Protein AF-A0A6I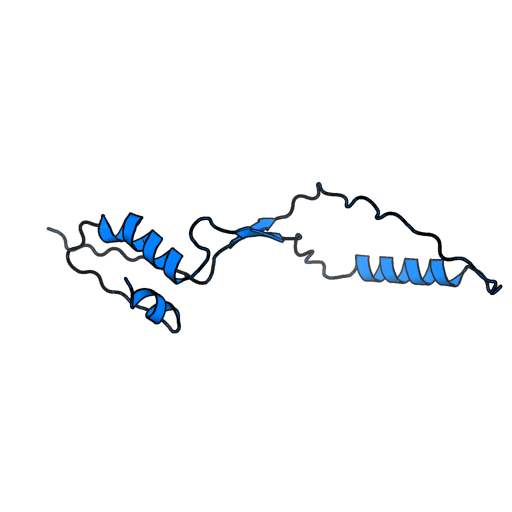9NC12-F1 (afdb_monomer_lite)

pLDDT: mean 72.73, std 18.62, range [33.97, 94.12]

Organism: NCBI:txid8208

Structure (mmCIF, N/CA/C/O backbone):
data_AF-A0A6I9NC12-F1
#
_entry.id   AF-A0A6I9NC12-F1
#
loop_
_atom_site.group_PDB
_atom_site.id
_atom_site.type_symbol
_atom_site.label_atom_id
_atom_site.label_alt_id
_atom_site.label_comp_id
_atom_site.label_asym_id
_atom_site.label_entity_id
_atom_site.label_seq_id
_atom_site.pdbx_PDB_ins_code
_atom_site.Cartn_x
_atom_site.Cartn_y
_atom_site.Cartn_z
_atom_site.occupancy
_atom_site.B_iso_or_equiv
_atom_site.auth_seq_id
_atom_site.auth_comp_id
_atom_site.auth_asym_id
_atom_site.auth_atom_id
_atom_site.pdbx_PDB_model_num
ATOM 1 N N . MET A 1 1 ? -21.800 -11.656 19.755 1.00 57.06 1 MET A N 1
ATOM 2 C CA . MET A 1 1 ? -21.212 -11.629 18.400 1.00 57.06 1 MET A CA 1
ATOM 3 C C . MET A 1 1 ? -19.909 -12.389 18.515 1.00 57.06 1 MET A C 1
ATOM 5 O O . MET A 1 1 ? -19.178 -12.076 19.444 1.00 57.06 1 MET A O 1
ATOM 9 N N . GLU A 1 2 ? -19.661 -13.411 17.697 1.00 62.41 2 GLU A N 1
ATOM 10 C CA . GLU A 1 2 ? -18.325 -14.021 17.652 1.00 62.41 2 GLU A CA 1
ATOM 11 C C . GLU A 1 2 ? -17.335 -12.969 17.152 1.00 62.41 2 GLU A C 1
ATOM 13 O O . GLU A 1 2 ? -17.559 -12.334 16.119 1.00 62.41 2 GLU A O 1
ATOM 18 N N . GLU A 1 3 ? -16.284 -12.730 17.929 1.00 71.50 3 GLU A N 1
ATOM 19 C CA . GLU A 1 3 ? -15.179 -11.877 17.516 1.00 71.50 3 GLU A CA 1
ATOM 20 C C . GLU A 1 3 ? -14.364 -12.633 16.466 1.00 71.50 3 GLU A C 1
ATOM 22 O O . GLU A 1 3 ? -13.615 -13.555 16.775 1.00 71.50 3 GLU A O 1
ATOM 27 N N . GLY A 1 4 ? -14.565 -12.271 15.201 1.00 81.56 4 GLY A N 1
ATOM 28 C CA . GLY A 1 4 ? -13.748 -12.726 14.083 1.00 81.56 4 GLY A CA 1
ATOM 29 C C . GLY A 1 4 ? -12.746 -11.651 13.679 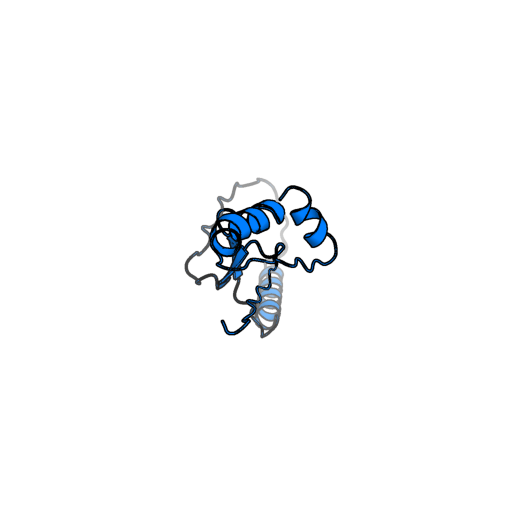1.00 81.56 4 GLY A C 1
ATOM 30 O O . GLY A 1 4 ? -13.038 -10.457 13.766 1.00 81.56 4 GLY A O 1
ATOM 31 N N . TYR A 1 5 ? -11.578 -12.071 13.204 1.00 86.12 5 TYR A N 1
ATOM 32 C CA . TYR A 1 5 ? -10.585 -11.189 12.599 1.00 86.12 5 TYR A CA 1
ATOM 33 C C . TYR A 1 5 ? -10.376 -11.573 11.132 1.00 86.12 5 TYR A C 1
ATOM 35 O O . TYR A 1 5 ? -10.363 -12.751 10.777 1.00 86.12 5 TYR A O 1
ATOM 43 N N . GLY A 1 6 ? -10.237 -10.561 10.278 1.00 88.75 6 GLY A N 1
ATOM 44 C CA . GLY A 1 6 ? -9.778 -10.721 8.903 1.00 88.75 6 GLY A CA 1
ATOM 45 C C . GLY A 1 6 ? -8.293 -10.391 8.826 1.00 88.75 6 GLY A C 1
ATOM 46 O O . GLY A 1 6 ? -7.842 -9.452 9.479 1.00 88.75 6 GLY A O 1
ATOM 47 N N . VAL A 1 7 ? -7.538 -11.155 8.040 1.00 91.38 7 VAL A N 1
ATOM 48 C CA . VAL A 1 7 ? -6.126 -10.874 7.759 1.00 91.38 7 VAL A CA 1
ATOM 49 C C . VAL A 1 7 ? -5.969 -10.682 6.262 1.00 91.38 7 VAL A C 1
ATOM 51 O O . VAL A 1 7 ? -6.444 -11.499 5.477 1.00 91.38 7 VAL A O 1
ATOM 54 N N . MET A 1 8 ? -5.290 -9.606 5.883 1.00 90.62 8 MET A N 1
ATOM 55 C CA . MET A 1 8 ? -4.933 -9.307 4.505 1.00 90.62 8 MET A CA 1
ATOM 56 C C . MET A 1 8 ? -3.428 -9.072 4.440 1.00 90.62 8 MET A C 1
ATOM 58 O O . MET A 1 8 ? -2.876 -8.351 5.269 1.00 90.62 8 MET A O 1
ATOM 62 N N . VAL A 1 9 ? -2.774 -9.706 3.471 1.00 89.06 9 VAL A N 1
ATOM 63 C CA . VAL A 1 9 ? -1.336 -9.575 3.233 1.00 89.06 9 VAL A CA 1
ATOM 64 C C . VAL A 1 9 ? -1.158 -8.856 1.909 1.00 89.06 9 VAL A C 1
ATOM 66 O O . VAL A 1 9 ? -1.711 -9.283 0.898 1.00 89.06 9 VAL A O 1
ATOM 69 N N . LEU A 1 10 ? -0.406 -7.762 1.934 1.00 85.75 10 LEU A N 1
ATOM 70 C CA . LEU A 1 10 ? -0.152 -6.927 0.769 1.00 85.75 10 LEU A CA 1
ATOM 71 C C . LEU A 1 10 ? 1.320 -7.032 0.388 1.00 85.75 10 LEU A C 1
ATOM 73 O O . LEU A 1 10 ? 2.190 -7.023 1.261 1.00 85.75 10 LEU A O 1
ATOM 77 N N . ASN A 1 11 ? 1.588 -7.070 -0.914 1.00 85.75 11 ASN A N 1
ATOM 78 C CA . ASN A 1 11 ? 2.917 -6.837 -1.461 1.00 85.75 11 ASN A CA 1
ATOM 79 C C . ASN A 1 11 ? 2.874 -5.580 -2.344 1.00 85.75 11 ASN A C 1
ATOM 81 O O . ASN A 1 11 ? 2.649 -5.684 -3.549 1.00 85.75 11 ASN A O 1
ATOM 85 N N . PRO A 1 12 ? 3.074 -4.383 -1.762 1.00 75.25 12 PRO A N 1
ATOM 86 C CA . PRO A 1 12 ? 2.981 -3.122 -2.498 1.00 75.25 12 PRO A CA 1
ATOM 87 C C . PRO A 1 12 ? 4.036 -2.961 -3.601 1.00 75.25 12 PRO A C 1
ATOM 89 O O . PRO A 1 12 ? 3.920 -2.062 -4.423 1.00 75.25 12 PRO A O 1
ATOM 92 N N . ASN A 1 13 ? 5.067 -3.814 -3.618 1.00 75.12 13 ASN A N 1
ATOM 93 C CA . ASN A 1 13 ? 6.158 -3.757 -4.590 1.00 75.12 13 ASN A CA 1
ATOM 94 C C . ASN A 1 13 ? 5.896 -4.606 -5.848 1.00 75.12 13 ASN A C 1
ATOM 96 O O . ASN A 1 13 ? 6.638 -4.491 -6.821 1.00 75.12 13 ASN A O 1
ATOM 100 N N . GLU A 1 14 ? 4.877 -5.472 -5.839 1.00 78.62 14 GLU A N 1
ATOM 101 C CA . GLU A 1 14 ? 4.480 -6.269 -7.005 1.00 78.62 14 GLU A CA 1
ATOM 102 C C . GLU A 1 14 ? 3.380 -5.545 -7.789 1.00 78.62 14 GLU A C 1
ATOM 104 O O . GLU A 1 14 ? 2.183 -5.721 -7.562 1.00 78.62 14 GLU A O 1
ATOM 109 N N . ASN A 1 15 ? 3.811 -4.706 -8.731 1.00 80.25 15 ASN A N 1
ATOM 110 C CA . ASN A 1 15 ? 2.945 -3.908 -9.599 1.00 80.25 15 ASN A CA 1
ATOM 111 C C . ASN A 1 15 ? 2.767 -4.480 -11.016 1.00 80.25 15 ASN A C 1
ATOM 113 O O . ASN A 1 15 ? 2.262 -3.796 -11.911 1.00 80.25 15 ASN A O 1
ATOM 117 N N . TYR A 1 16 ? 3.170 -5.728 -11.253 1.00 82.12 16 TYR A N 1
ATOM 118 C CA . TYR A 1 16 ? 3.034 -6.387 -12.549 1.00 82.12 16 TYR A CA 1
ATOM 119 C C . TYR A 1 16 ? 2.627 -7.852 -12.410 1.00 82.12 16 TYR A C 1
ATOM 121 O O . TYR A 1 16 ? 3.004 -8.538 -11.465 1.00 82.12 16 TYR A O 1
ATOM 129 N N . LEU A 1 17 ? 1.877 -8.331 -13.398 1.00 84.25 17 LEU A N 1
ATOM 130 C CA . LEU A 1 17 ? 1.603 -9.742 -13.619 1.00 84.25 17 LEU A CA 1
ATOM 131 C C . LEU A 1 17 ? 2.644 -10.285 -14.592 1.00 84.25 17 LEU A C 1
ATOM 133 O O . LEU A 1 17 ? 2.805 -9.758 -15.694 1.00 84.25 17 LEU A O 1
ATOM 137 N N . GLU A 1 18 ? 3.348 -11.330 -14.182 1.00 84.31 18 GLU A N 1
ATOM 138 C CA . GLU A 1 18 ? 4.267 -12.048 -15.053 1.00 84.31 18 GLU A CA 1
ATOM 139 C C . GLU A 1 18 ?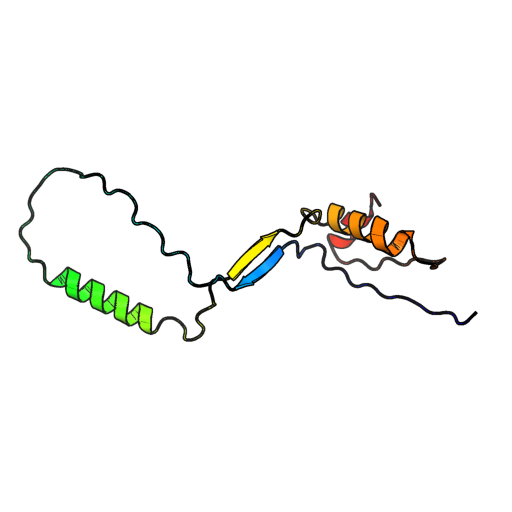 3.487 -13.099 -15.848 1.00 84.31 18 GLU A C 1
ATOM 141 O O . GLU A 1 18 ? 2.855 -13.987 -15.273 1.00 84.31 18 GLU A O 1
ATOM 146 N N . VAL A 1 19 ? 3.486 -12.968 -17.174 1.00 84.88 19 VAL A N 1
ATOM 147 C CA . VAL A 1 19 ? 2.797 -13.889 -18.086 1.00 84.88 19 VAL A CA 1
ATOM 148 C C . VAL A 1 19 ? 3.788 -14.504 -19.061 1.00 84.88 19 VAL A C 1
ATOM 150 O O . VAL A 1 19 ? 4.734 -13.852 -19.493 1.00 84.88 19 VAL A O 1
ATOM 153 N N . GLU A 1 20 ? 3.578 -15.761 -19.441 1.00 82.44 20 GLU A N 1
ATOM 154 C CA . GLU A 1 20 ? 4.401 -16.388 -20.474 1.00 82.44 20 GLU A CA 1
ATOM 155 C C . GLU A 1 20 ? 4.130 -15.736 -21.834 1.00 82.44 20 GLU A C 1
ATOM 157 O O . GLU A 1 20 ? 2.988 -15.660 -22.299 1.00 82.44 20 GLU A O 1
ATOM 162 N N . LYS A 1 21 ? 5.189 -15.288 -22.504 1.00 74.38 21 LYS A N 1
ATOM 163 C CA . LYS A 1 21 ? 5.112 -14.761 -23.859 1.00 74.38 21 LYS A CA 1
ATOM 164 C C . LYS A 1 21 ? 4.769 -15.896 -24.807 1.00 74.38 21 LYS A C 1
ATOM 166 O O . LYS A 1 21 ? 5.547 -16.831 -25.012 1.00 74.38 21 LYS A O 1
ATOM 171 N N . SER A 1 22 ? 3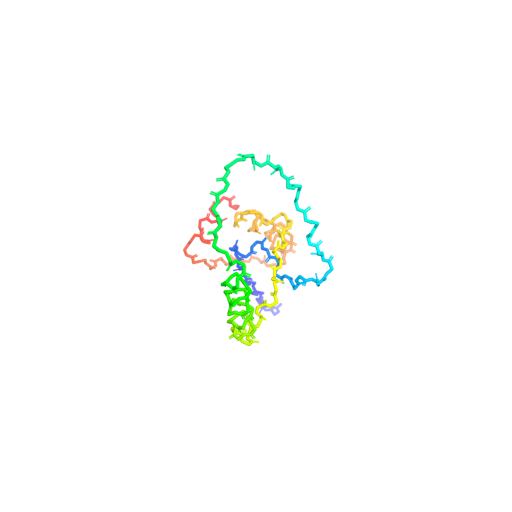.594 -15.810 -25.424 1.00 60.84 22 SER A N 1
ATOM 172 C CA . SER A 1 22 ? 3.245 -16.743 -26.491 1.00 60.84 22 SER A CA 1
ATOM 173 C C . SER A 1 22 ? 4.209 -16.546 -27.669 1.00 60.84 22 SER A C 1
ATOM 175 O O . SER A 1 22 ? 4.506 -15.415 -28.057 1.00 60.84 22 SER A O 1
ATOM 177 N N . ALA A 1 23 ? 4.668 -17.642 -28.274 1.00 58.22 23 ALA A N 1
ATOM 178 C CA . ALA A 1 23 ? 5.627 -17.664 -29.383 1.00 58.22 23 ALA A CA 1
ATOM 179 C C . ALA A 1 23 ? 5.091 -17.099 -30.726 1.00 58.22 23 ALA A C 1
ATOM 181 O O . ALA A 1 23 ? 5.536 -17.514 -31.794 1.00 58.22 23 ALA A O 1
ATOM 182 N N . MET A 1 24 ? 4.135 -16.164 -30.702 1.00 52.81 24 MET A N 1
ATOM 183 C CA . MET A 1 24 ? 3.562 -15.510 -31.881 1.00 52.81 24 MET A CA 1
ATOM 184 C C . MET A 1 24 ? 3.902 -14.017 -31.940 1.00 52.81 24 MET A C 1
ATOM 186 O O . MET A 1 24 ? 3.034 -13.162 -32.071 1.00 52.81 24 MET A O 1
ATOM 190 N N . SER A 1 25 ? 5.189 -13.689 -31.902 1.00 44.56 25 SER A N 1
ATOM 191 C CA . SER A 1 25 ? 5.687 -12.466 -32.537 1.00 44.56 25 SER A CA 1
ATOM 192 C C . SER A 1 25 ? 7.104 -12.704 -33.050 1.00 44.56 25 SER A C 1
ATOM 194 O O . SER A 1 25 ? 8.107 -12.447 -32.395 1.00 44.56 25 SER A O 1
ATOM 196 N N . SER A 1 26 ? 7.200 -13.249 -34.262 1.00 44.00 26 SER A N 1
ATOM 197 C CA . SER A 1 26 ? 8.437 -13.166 -35.037 1.00 44.00 26 SER A CA 1
ATOM 198 C C . SER A 1 26 ? 8.781 -11.683 -35.243 1.00 44.00 26 SER A C 1
ATOM 200 O O . SER A 1 26 ? 7.947 -10.971 -35.814 1.00 44.00 26 SER A O 1
ATOM 202 N N . PRO A 1 27 ? 9.961 -11.185 -34.831 1.00 44.75 27 PRO A N 1
ATOM 203 C CA . PRO A 1 27 ? 10.357 -9.823 -35.155 1.00 44.75 27 PRO A CA 1
ATOM 204 C C . PRO A 1 27 ? 10.555 -9.715 -36.669 1.00 44.75 27 PRO A C 1
ATOM 206 O O . PRO A 1 27 ? 11.272 -10.524 -37.263 1.00 44.75 27 PRO A O 1
ATOM 209 N N . LEU A 1 28 ? 9.920 -8.723 -37.299 1.00 43.41 28 LEU A N 1
ATOM 210 C CA . LEU A 1 28 ? 10.267 -8.328 -38.662 1.00 43.41 28 LEU A CA 1
ATOM 211 C C . LEU A 1 28 ? 11.767 -7.971 -38.715 1.00 43.41 28 LEU A C 1
ATOM 213 O O . LEU A 1 28 ? 12.250 -7.285 -37.811 1.00 43.41 28 LEU A O 1
ATOM 217 N N . PRO A 1 29 ? 12.511 -8.393 -39.753 1.00 38.06 29 PRO A N 1
ATOM 218 C CA . PRO A 1 29 ? 13.893 -7.969 -39.923 1.00 38.06 29 PRO A CA 1
ATOM 219 C C . PRO A 1 29 ? 13.941 -6.460 -40.198 1.00 38.06 29 PRO A C 1
ATOM 221 O O . PRO A 1 29 ? 13.223 -5.950 -41.059 1.00 38.06 29 PRO A O 1
ATOM 224 N N . SER A 1 30 ? 14.778 -5.748 -39.444 1.00 36.31 30 SER A N 1
ATOM 225 C CA . SER A 1 30 ? 15.048 -4.320 -39.618 1.00 36.31 30 SER A CA 1
ATOM 226 C C . SER A 1 30 ? 15.639 -4.014 -41.008 1.00 36.31 30 SER A C 1
ATOM 228 O O . SER A 1 30 ? 16.331 -4.864 -41.582 1.00 36.31 30 SER A O 1
ATOM 230 N N . PRO A 1 31 ? 15.398 -2.813 -41.575 1.00 41.06 31 PRO A N 1
ATOM 231 C CA . PRO A 1 31 ? 15.902 -2.456 -42.896 1.00 41.06 31 PRO A CA 1
ATOM 232 C C . PRO A 1 31 ? 17.424 -2.309 -42.841 1.00 41.06 31 PRO A C 1
ATOM 234 O O . PRO A 1 31 ? 17.963 -1.597 -41.999 1.00 41.06 31 PRO A O 1
ATOM 237 N N . THR A 1 32 ? 18.116 -3.007 -43.736 1.00 35.47 32 THR A N 1
ATOM 238 C CA . THR A 1 32 ? 19.567 -2.906 -43.915 1.00 35.47 32 THR A CA 1
ATOM 239 C C . THR A 1 32 ? 19.873 -1.677 -44.774 1.00 35.47 32 THR A C 1
ATOM 241 O O . THR A 1 32 ? 19.504 -1.660 -45.947 1.00 35.47 32 THR A O 1
ATOM 244 N N . GLU A 1 33 ? 20.539 -0.663 -44.218 1.00 33.97 33 GLU A N 1
ATOM 245 C CA . GLU A 1 33 ? 21.181 0.391 -45.018 1.00 33.97 33 GLU A CA 1
ATOM 246 C C . GLU A 1 33 ? 22.562 -0.092 -45.513 1.00 33.97 33 GLU A C 1
ATOM 248 O O . GLU A 1 33 ? 23.301 -0.712 -44.739 1.00 33.97 33 GLU A O 1
ATOM 253 N N . PRO A 1 34 ? 22.930 0.139 -46.790 1.00 38.75 34 PRO A N 1
ATOM 254 C CA . PRO A 1 34 ? 24.210 -0.292 -47.341 1.00 38.75 34 PRO A CA 1
ATOM 255 C C . PRO A 1 34 ? 25.304 0.756 -47.072 1.00 38.75 34 PRO A C 1
ATOM 257 O O . PRO A 1 34 ? 25.214 1.885 -47.547 1.00 38.75 34 PRO A O 1
ATOM 260 N N . SER A 1 35 ? 26.359 0.374 -46.346 1.00 35.06 35 SER A N 1
ATOM 261 C CA . SER A 1 35 ? 27.625 1.123 -46.310 1.00 35.06 35 SER A CA 1
ATOM 262 C C . SER A 1 35 ? 28.578 0.571 -47.369 1.00 35.06 35 SER A C 1
ATOM 264 O O . SER A 1 35 ? 28.791 -0.640 -47.447 1.00 35.06 35 SER A O 1
ATOM 266 N N . ASP A 1 36 ? 29.129 1.481 -48.166 1.00 42.12 36 ASP A N 1
ATOM 267 C CA . ASP A 1 36 ? 29.987 1.259 -49.331 1.00 42.12 36 ASP A CA 1
ATOM 268 C C . ASP A 1 36 ? 31.493 1.230 -48.956 1.00 42.12 36 ASP A C 1
ATOM 270 O O . ASP A 1 36 ? 31.904 1.920 -48.024 1.00 42.12 36 ASP A O 1
ATOM 274 N N . GLU A 1 37 ? 32.271 0.460 -49.739 1.00 37.19 37 GLU A N 1
ATOM 275 C CA . GLU A 1 37 ? 33.753 0.351 -49.878 1.00 37.19 37 GLU A CA 1
ATOM 276 C C . GLU A 1 37 ? 34.686 -0.212 -48.753 1.00 37.19 37 GLU A C 1
ATOM 278 O O . GLU A 1 37 ? 34.430 -0.038 -47.566 1.00 37.19 37 GLU A O 1
ATOM 283 N N . PRO A 1 38 ? 35.889 -0.771 -49.084 1.00 42.19 38 PRO A N 1
ATOM 284 C CA . PRO A 1 38 ? 36.195 -1.768 -50.126 1.00 42.19 38 PRO A CA 1
ATOM 285 C C . PRO A 1 38 ? 37.165 -2.916 -49.682 1.00 42.19 38 PRO A C 1
ATOM 287 O O . PRO A 1 38 ? 38.010 -2.777 -48.808 1.00 42.19 38 PRO A O 1
ATOM 290 N N . ALA A 1 39 ? 37.061 -4.057 -50.379 1.00 42.94 39 ALA A N 1
ATOM 291 C CA . ALA A 1 39 ? 38.051 -5.128 -50.620 1.00 42.94 39 ALA A CA 1
ATOM 292 C C . ALA A 1 39 ? 39.042 -5.605 -49.517 1.00 42.94 39 ALA A C 1
ATOM 294 O O . ALA A 1 39 ? 40.192 -5.179 -49.485 1.00 42.94 39 ALA A O 1
ATOM 295 N N . GLU A 1 40 ? 38.717 -6.726 -48.854 1.00 40.03 40 GLU A N 1
ATOM 296 C CA . GLU A 1 40 ? 39.724 -7.740 -48.484 1.00 40.03 40 GLU A CA 1
ATOM 297 C C . GLU A 1 40 ? 39.294 -9.155 -48.909 1.00 40.03 40 GLU A C 1
ATOM 299 O O . GLU A 1 40 ? 38.326 -9.748 -48.431 1.00 40.03 40 GLU A O 1
ATOM 304 N N . LYS A 1 41 ? 40.055 -9.717 -49.855 1.00 48.44 41 LYS A N 1
ATOM 305 C CA . LYS A 1 41 ? 40.063 -11.144 -50.185 1.00 48.44 41 LYS A CA 1
ATOM 306 C C . LYS A 1 41 ? 40.712 -11.913 -49.027 1.00 48.44 41 LYS A C 1
ATOM 308 O O . LYS A 1 41 ?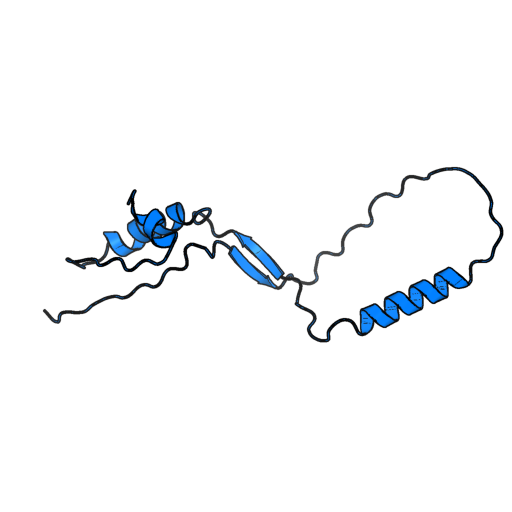 41.937 -11.952 -48.966 1.00 48.44 41 LYS A O 1
ATOM 313 N N . ARG A 1 42 ? 39.906 -12.565 -48.181 1.00 47.81 42 ARG A N 1
ATOM 314 C CA . ARG A 1 42 ? 40.229 -13.814 -47.451 1.00 47.81 42 ARG A CA 1
ATOM 315 C C . ARG A 1 42 ? 38.934 -14.494 -46.972 1.00 47.81 42 ARG A C 1
ATOM 317 O O . ARG A 1 42 ? 38.471 -14.339 -45.856 1.00 47.81 42 ARG A O 1
ATOM 324 N N . ASP A 1 43 ? 38.317 -15.202 -47.916 1.00 42.31 43 ASP A N 1
ATOM 325 C CA . ASP A 1 43 ? 37.778 -16.559 -47.753 1.00 42.31 43 ASP A CA 1
ATOM 326 C C . ASP A 1 43 ? 36.876 -16.890 -46.543 1.00 42.31 43 ASP A C 1
ATOM 328 O O . ASP A 1 43 ? 37.257 -17.671 -45.683 1.00 42.31 43 ASP A O 1
ATOM 332 N N . ARG A 1 44 ? 35.631 -16.384 -46.547 1.00 52.47 44 ARG A N 1
ATOM 333 C CA . ARG A 1 44 ? 34.302 -17.079 -46.544 1.00 52.47 44 ARG A CA 1
ATOM 334 C C . ARG A 1 44 ? 34.070 -18.434 -45.817 1.00 52.47 44 ARG A C 1
ATOM 336 O O . ARG A 1 44 ? 32.962 -18.974 -45.911 1.00 52.47 44 ARG A O 1
ATOM 343 N N . LYS A 1 45 ? 35.044 -19.030 -45.132 1.00 46.59 45 LYS A N 1
ATOM 344 C CA . LYS A 1 45 ? 34.963 -20.352 -44.485 1.00 46.59 45 LYS A CA 1
ATOM 345 C C . LYS A 1 45 ? 34.810 -20.236 -42.964 1.00 46.59 45 LYS A C 1
ATOM 347 O O . LYS A 1 45 ? 34.030 -21.001 -42.398 1.00 46.59 45 LYS A O 1
ATOM 352 N N . ASP A 1 46 ? 35.428 -19.225 -42.354 1.00 49.44 46 ASP A N 1
ATOM 353 C CA . ASP A 1 46 ? 35.404 -18.999 -40.900 1.00 49.44 46 ASP A CA 1
ATOM 354 C C . ASP A 1 46 ? 34.046 -18.491 -40.381 1.00 49.44 46 ASP A C 1
ATOM 356 O O . ASP A 1 46 ? 33.603 -18.903 -39.308 1.00 49.44 46 ASP A O 1
ATOM 360 N N . ASP A 1 47 ? 33.300 -17.712 -41.174 1.00 53.41 47 ASP A N 1
ATOM 361 C CA . ASP A 1 47 ? 31.956 -17.234 -40.795 1.00 53.41 47 ASP A CA 1
ATOM 362 C C . ASP A 1 47 ? 30.950 -18.372 -40.603 1.00 53.41 47 ASP A C 1
ATOM 364 O O . ASP A 1 47 ? 30.113 -18.348 -39.698 1.00 53.41 47 ASP A O 1
ATOM 368 N N . LYS A 1 48 ? 31.030 -19.414 -41.441 1.00 59.34 48 LYS A N 1
ATOM 369 C CA . LYS A 1 48 ? 30.147 -20.583 -41.320 1.00 59.34 48 LYS A CA 1
ATOM 370 C C . LYS A 1 48 ? 30.463 -21.391 -40.069 1.00 59.34 48 LYS A C 1
ATOM 372 O O . LYS A 1 48 ? 29.556 -21.982 -39.490 1.00 59.34 48 LYS A O 1
ATOM 377 N N . GLU A 1 49 ? 31.727 -21.447 -39.669 1.00 59.19 49 GLU A N 1
ATOM 378 C CA . GLU A 1 49 ? 32.168 -22.222 -38.514 1.00 59.19 49 GLU A CA 1
ATOM 379 C C . GLU A 1 49 ? 31.904 -21.477 -37.199 1.00 59.19 49 GLU A C 1
ATOM 381 O O . GLU A 1 49 ? 31.415 -22.080 -36.242 1.00 59.19 49 GLU A O 1
ATOM 386 N N . GLY A 1 50 ? 32.103 -20.155 -37.179 1.00 61.91 50 GLY A N 1
ATOM 387 C CA . GLY A 1 50 ? 31.710 -19.279 -36.074 1.00 61.91 50 GLY A CA 1
ATOM 388 C C . GLY A 1 50 ? 30.196 -19.257 -35.854 1.00 61.91 50 GLY A C 1
ATOM 389 O O . GLY A 1 50 ? 29.736 -19.377 -34.717 1.00 61.91 50 GLY A O 1
ATOM 390 N N . LYS A 1 51 ? 29.410 -19.216 -36.939 1.00 65.50 51 LYS A N 1
ATOM 391 C CA . LYS A 1 51 ? 27.945 -19.303 -36.875 1.00 65.50 51 LYS A CA 1
ATOM 392 C C . LYS A 1 51 ? 27.469 -20.658 -36.344 1.00 65.50 51 LYS A C 1
ATOM 394 O O . LYS A 1 51 ? 26.645 -20.690 -35.438 1.00 65.50 51 LYS A O 1
ATOM 399 N N . LYS A 1 52 ? 28.063 -21.767 -36.803 1.00 71.56 52 LYS A N 1
ATOM 400 C CA . LYS A 1 52 ? 27.766 -23.115 -36.283 1.00 71.56 52 LYS A CA 1
ATOM 401 C C . LYS A 1 52 ? 28.154 -23.290 -34.819 1.00 71.56 52 LYS A C 1
ATOM 403 O O . LYS A 1 52 ? 27.421 -23.939 -34.084 1.00 71.56 52 LYS A O 1
ATOM 408 N N . LYS A 1 53 ? 29.287 -22.728 -34.381 1.00 69.44 53 LYS A N 1
ATOM 409 C CA . LYS A 1 53 ? 29.685 -22.743 -32.965 1.00 69.44 53 LYS A CA 1
ATOM 410 C C . LYS A 1 53 ? 28.706 -21.935 -32.122 1.00 69.44 53 LYS A C 1
ATOM 412 O O . LYS A 1 53 ? 28.273 -22.428 -31.090 1.00 69.44 53 LYS A O 1
ATOM 417 N N . ARG A 1 54 ? 28.305 -20.745 -32.575 1.00 70.06 54 ARG A N 1
ATOM 418 C CA . ARG A 1 54 ? 27.302 -19.916 -31.893 1.00 70.06 54 ARG A CA 1
ATOM 419 C C . ARG A 1 54 ? 25.964 -20.647 -31.764 1.00 70.06 54 ARG A C 1
ATOM 421 O O . ARG A 1 54 ? 25.479 -20.775 -30.651 1.00 70.06 54 ARG A O 1
ATOM 428 N N . GLU A 1 55 ? 25.457 -21.218 -32.855 1.00 68.81 55 GLU A N 1
ATOM 429 C CA . GLU A 1 55 ? 24.236 -22.041 -32.869 1.00 68.81 55 GLU A CA 1
ATOM 430 C C . GLU A 1 55 ? 24.364 -23.287 -31.972 1.00 68.81 55 GLU A C 1
ATOM 432 O O . GLU A 1 55 ? 23.421 -23.662 -31.277 1.00 68.81 55 GLU A O 1
ATOM 437 N N . PHE A 1 56 ? 25.540 -23.922 -31.941 1.00 75.62 56 PHE A N 1
ATOM 438 C CA . PHE A 1 56 ? 25.822 -25.056 -31.062 1.00 75.62 56 PHE A CA 1
ATOM 439 C C . PHE A 1 56 ? 25.765 -24.638 -29.589 1.00 75.62 56 PHE A C 1
ATOM 441 O O . PHE A 1 56 ? 25.043 -25.255 -28.814 1.00 75.62 56 PHE A O 1
ATOM 448 N N . TYR A 1 57 ? 26.463 -23.570 -29.199 1.00 70.31 57 TYR A N 1
ATOM 449 C CA . TYR A 1 57 ? 26.439 -23.070 -27.821 1.00 70.31 57 TYR A CA 1
ATOM 450 C C . TYR A 1 57 ? 25.062 -22.522 -27.414 1.00 70.31 57 TYR A C 1
ATOM 452 O O . TYR A 1 57 ? 24.671 -22.665 -26.261 1.00 70.31 57 TYR A O 1
ATOM 460 N N . GLU A 1 58 ? 24.298 -21.960 -28.349 1.00 67.75 58 GLU A N 1
ATOM 461 C CA . GLU A 1 58 ? 22.927 -21.481 -28.140 1.00 67.75 58 GLU A CA 1
ATOM 462 C C . GLU A 1 58 ? 21.938 -22.637 -27.927 1.00 67.75 58 GLU A C 1
ATOM 464 O O . GLU A 1 58 ? 21.064 -22.550 -27.070 1.00 67.75 58 GLU A O 1
ATOM 469 N N . LYS A 1 59 ? 22.140 -23.775 -28.606 1.00 70.12 59 LYS A N 1
ATOM 470 C CA . LYS A 1 59 ? 21.352 -25.004 -28.413 1.00 70.12 59 LYS A CA 1
ATOM 471 C C . LYS A 1 59 ? 21.525 -25.633 -27.024 1.00 70.12 59 LYS A C 1
ATOM 473 O O . LYS A 1 59 ? 20.608 -26.298 -26.547 1.00 70.12 59 LYS A O 1
ATOM 478 N N . TYR A 1 60 ? 22.688 -25.456 -26.399 1.00 66.06 60 TYR A N 1
ATOM 479 C CA . TYR A 1 60 ? 22.995 -25.984 -25.061 1.00 66.06 60 TYR A CA 1
ATOM 480 C C . TYR A 1 60 ? 22.985 -24.904 -23.973 1.00 66.06 60 TYR A C 1
ATOM 482 O O . TYR A 1 60 ? 23.364 -25.171 -22.832 1.00 66.06 60 TYR A O 1
ATOM 490 N N . ARG A 1 61 ? 22.537 -23.688 -24.303 1.00 65.94 61 ARG A N 1
ATOM 491 C CA . ARG A 1 61 ? 22.248 -22.647 -23.320 1.00 65.94 61 ARG A CA 1
ATOM 492 C C . ARG A 1 61 ? 21.056 -23.122 -22.487 1.00 65.94 61 ARG A C 1
ATOM 494 O O . ARG A 1 61 ? 20.018 -23.419 -23.058 1.00 65.94 61 ARG A O 1
ATOM 501 N N . ASN A 1 62 ? 21.270 -23.248 -21.176 1.00 56.97 62 ASN A N 1
ATOM 502 C CA . ASN A 1 62 ? 20.305 -23.550 -20.111 1.00 56.97 62 ASN A CA 1
ATOM 503 C C . ASN A 1 62 ? 19.017 -24.307 -20.538 1.00 56.97 62 ASN A C 1
ATOM 505 O O . ASN A 1 62 ? 18.101 -23.702 -21.086 1.00 56.97 62 ASN A O 1
ATOM 509 N N . PRO A 1 63 ? 18.876 -25.612 -20.221 1.00 56.34 63 PRO A N 1
ATOM 510 C CA . PRO A 1 63 ? 17.651 -26.385 -20.479 1.00 56.34 63 PRO A CA 1
ATOM 511 C C . PRO A 1 63 ? 16.388 -25.800 -19.831 1.00 56.34 63 PRO A C 1
ATOM 513 O O . PRO A 1 63 ? 15.280 -26.063 -20.295 1.00 56.34 63 PRO A O 1
ATOM 516 N N . GLN A 1 64 ? 16.553 -24.980 -18.792 1.00 54.81 64 GLN A N 1
ATOM 517 C CA . GLN A 1 64 ? 15.563 -23.984 -18.405 1.00 54.81 64 GLN A CA 1
ATOM 518 C C . GLN A 1 64 ? 15.586 -22.883 -19.466 1.00 54.81 64 GLN A C 1
ATOM 520 O O . GLN A 1 64 ? 16.217 -21.842 -19.284 1.00 54.81 64 GLN A O 1
ATOM 525 N N . LYS A 1 65 ? 14.919 -23.118 -20.602 1.00 57.88 65 LYS A N 1
ATOM 526 C CA . LYS A 1 65 ? 14.336 -21.995 -21.331 1.00 57.88 65 LYS A CA 1
ATOM 527 C C . LYS A 1 65 ? 13.435 -21.318 -20.308 1.00 57.88 65 LYS A C 1
ATOM 529 O O . LYS A 1 65 ? 12.356 -21.834 -20.042 1.00 57.88 65 LYS A O 1
ATOM 534 N N . GLU A 1 66 ? 13.910 -20.245 -19.683 1.00 57.34 66 GLU A N 1
ATOM 535 C CA . GLU A 1 66 ? 13.013 -19.236 -19.141 1.00 57.34 66 GLU A CA 1
ATOM 536 C C . GLU A 1 66 ? 12.104 -18.918 -20.324 1.00 57.34 66 GLU A C 1
ATOM 538 O O . GLU A 1 66 ? 12.564 -18.395 -21.345 1.00 57.34 66 GLU A O 1
ATOM 543 N N . THR A 1 67 ? 10.869 -19.424 -20.290 1.00 63.03 67 THR A N 1
ATOM 544 C CA . THR A 1 67 ? 9.826 -18.975 -21.201 1.00 63.03 67 THR A CA 1
ATOM 545 C C . THR A 1 67 ? 9.928 -17.461 -21.147 1.00 63.03 67 THR A C 1
ATOM 547 O O . THR A 1 67 ? 9.925 -16.923 -20.043 1.00 63.03 67 THR A O 1
ATOM 550 N N . GLU A 1 68 ? 10.163 -16.783 -22.278 1.00 70.75 68 GLU A N 1
ATOM 551 C CA . GLU A 1 68 ? 10.248 -15.320 -22.245 1.00 70.75 68 GLU A CA 1
ATOM 552 C C . GLU A 1 68 ? 8.987 -14.839 -21.526 1.00 70.75 68 GLU A C 1
ATOM 554 O O . GLU A 1 68 ? 7.888 -15.187 -21.947 1.00 70.75 68 GLU A O 1
ATOM 559 N N . THR A 1 69 ? 9.121 -14.165 -20.389 1.00 78.50 69 THR A N 1
ATOM 560 C CA . THR A 1 69 ? 7.971 -13.659 -19.650 1.00 78.50 69 THR A CA 1
ATOM 561 C C . THR A 1 69 ? 7.772 -12.195 -20.000 1.00 78.50 69 THR A C 1
ATOM 563 O O . THR A 1 69 ? 8.721 -11.418 -20.133 1.00 78.50 69 THR A O 1
ATOM 566 N N . GLU A 1 70 ? 6.520 -11.810 -20.203 1.00 85.12 70 GLU A N 1
ATOM 567 C CA . GLU A 1 70 ? 6.123 -10.418 -20.346 1.00 85.12 70 GLU A CA 1
ATOM 568 C C . GLU A 1 70 ? 5.528 -9.939 -19.024 1.00 85.12 70 GLU A C 1
ATOM 570 O O . GLU A 1 70 ? 4.800 -10.659 -18.340 1.00 85.12 70 GLU A O 1
ATOM 575 N N . ARG A 1 71 ? 5.864 -8.704 -18.644 1.00 86.44 71 ARG A N 1
ATOM 576 C CA . ARG A 1 71 ? 5.335 -8.059 -17.441 1.00 86.44 71 ARG A CA 1
ATOM 577 C C . ARG A 1 71 ? 4.198 -7.137 -17.840 1.00 86.44 71 ARG A C 1
ATOM 579 O O . ARG A 1 71 ? 4.430 -6.127 -18.503 1.00 86.44 71 ARG A O 1
ATOM 586 N N . ILE A 1 72 ? 2.984 -7.472 -17.425 1.00 85.06 72 ILE A N 1
ATOM 587 C CA . ILE A 1 72 ? 1.805 -6.633 -17.640 1.00 85.06 72 ILE A CA 1
ATOM 588 C C . ILE A 1 72 ? 1.599 -5.779 -16.385 1.00 85.06 72 ILE A C 1
ATOM 590 O O . ILE A 1 72 ? 1.386 -6.350 -15.316 1.00 85.06 72 ILE A O 1
ATOM 594 N N . PRO A 1 73 ? 1.647 -4.438 -16.470 1.00 84.19 73 PRO A N 1
ATOM 595 C CA . PRO A 1 73 ? 1.410 -3.587 -15.310 1.00 84.19 73 PRO A CA 1
ATOM 596 C C . PRO A 1 73 ? -0.022 -3.757 -14.791 1.00 84.19 73 PRO A C 1
ATOM 598 O O . PRO A 1 73 ? -0.977 -3.838 -15.569 1.00 84.19 73 PRO A O 1
ATOM 601 N N . ILE A 1 74 ? -0.174 -3.787 -13.470 1.00 81.38 74 ILE A N 1
ATOM 602 C CA . ILE A 1 74 ? -1.480 -3.827 -12.813 1.00 81.38 74 ILE A CA 1
ATOM 603 C C . ILE A 1 74 ? -2.031 -2.398 -12.777 1.00 81.38 74 ILE A C 1
ATOM 605 O O . ILE A 1 74 ? -1.374 -1.466 -12.313 1.00 81.38 74 ILE A O 1
ATOM 609 N N . ARG A 1 75 ? -3.243 -2.212 -13.310 1.00 81.69 75 ARG A N 1
ATOM 610 C CA . ARG A 1 75 ? -3.921 -0.910 -13.328 1.00 81.69 75 ARG A CA 1
ATOM 611 C C . ARG A 1 75 ? -4.102 -0.387 -11.895 1.00 81.69 75 ARG A C 1
ATOM 613 O O . ARG A 1 75 ? -4.458 -1.166 -11.020 1.00 81.69 75 ARG A O 1
ATOM 620 N N . GLU A 1 76 ? -3.895 0.920 -11.696 1.00 75.81 76 GLU A N 1
ATOM 621 C CA . GLU A 1 76 ? -4.061 1.615 -10.396 1.00 75.81 76 GLU A CA 1
ATOM 622 C C . GLU A 1 76 ? -3.149 1.078 -9.271 1.00 75.81 76 GLU A C 1
ATOM 624 O O . GLU A 1 76 ? -3.400 1.294 -8.093 1.00 75.81 76 GLU A O 1
ATOM 629 N N . ASN A 1 77 ? -2.068 0.390 -9.643 1.00 81.19 77 ASN A N 1
ATOM 630 C CA . ASN A 1 77 ? -1.039 -0.126 -8.744 1.00 81.19 77 ASN A CA 1
ATOM 631 C C . ASN A 1 77 ? 0.335 0.349 -9.246 1.00 81.19 77 ASN A C 1
ATOM 633 O O . ASN A 1 77 ? 1.273 -0.432 -9.336 1.00 81.19 77 ASN A O 1
ATOM 637 N N . SER A 1 78 ? 0.455 1.601 -9.710 1.00 83.12 78 SER A N 1
ATOM 638 C CA . SER A 1 78 ? 1.714 2.061 -10.313 1.00 83.12 78 SER A CA 1
ATOM 639 C C . SER A 1 78 ? 2.783 2.365 -9.256 1.00 83.12 78 SER A C 1
ATOM 641 O O . SER A 1 78 ? 3.974 2.184 -9.524 1.00 83.12 78 SER A O 1
ATOM 643 N N . SER A 1 79 ? 2.352 2.721 -8.041 1.00 87.25 79 SER A N 1
ATOM 644 C CA . SER A 1 79 ? 3.180 2.906 -6.848 1.00 87.25 79 SER A CA 1
ATOM 645 C C . SER A 1 79 ? 2.635 2.133 -5.641 1.00 87.25 79 SER A C 1
ATOM 647 O O . SER A 1 79 ? 1.474 1.716 -5.609 1.00 87.25 79 SER A O 1
ATOM 649 N N . SER A 1 80 ? 3.475 1.970 -4.615 1.00 87.75 80 SER A N 1
ATOM 650 C CA . SER A 1 80 ? 3.072 1.319 -3.363 1.00 87.75 80 SER A CA 1
ATOM 651 C C . SER A 1 80 ? 1.945 2.064 -2.638 1.00 87.75 80 SER A C 1
ATOM 653 O O . SER A 1 80 ? 1.087 1.444 -2.016 1.00 87.75 80 SER A O 1
ATOM 655 N N . GLU A 1 81 ? 1.945 3.389 -2.737 1.00 89.69 81 GLU A N 1
ATOM 656 C CA . GLU A 1 81 ? 0.992 4.312 -2.137 1.00 89.69 81 GLU A CA 1
ATOM 657 C C . GLU A 1 81 ? -0.372 4.186 -2.822 1.00 89.69 81 GLU A C 1
ATOM 659 O O . GLU A 1 81 ? -1.387 4.023 -2.150 1.00 89.69 81 GLU A O 1
ATOM 664 N N . GLU A 1 82 ? -0.394 4.164 -4.160 1.00 89.69 82 GLU A N 1
ATOM 665 C CA . GLU A 1 82 ? -1.622 3.929 -4.928 1.00 89.69 82 GLU A CA 1
ATOM 666 C C . GLU A 1 82 ? -2.235 2.565 -4.608 1.00 89.69 82 GLU A C 1
ATOM 668 O O . GLU A 1 82 ? -3.444 2.466 -4.406 1.00 89.69 82 GLU A O 1
ATOM 673 N N . HIS A 1 83 ? -1.408 1.521 -4.491 1.00 89.12 83 HIS A N 1
ATOM 674 C CA . HIS A 1 83 ? -1.876 0.188 -4.115 1.00 89.12 83 HIS A CA 1
ATOM 675 C C . HIS A 1 83 ? -2.539 0.197 -2.733 1.00 89.12 83 HIS A C 1
ATOM 677 O O . HIS A 1 83 ? -3.630 -0.346 -2.545 1.00 89.12 83 HIS A O 1
ATOM 683 N N . VAL A 1 84 ? -1.893 0.830 -1.754 1.00 90.25 84 VAL A N 1
ATOM 684 C CA . VAL A 1 84 ? -2.415 0.928 -0.391 1.00 90.25 84 VAL A CA 1
ATOM 685 C C . VAL A 1 84 ? -3.753 1.679 -0.360 1.00 90.25 84 VAL A C 1
ATOM 687 O O . VAL A 1 84 ? -4.702 1.180 0.250 1.00 90.25 84 VAL A O 1
ATOM 690 N N . LEU A 1 85 ? -3.867 2.805 -1.072 1.00 91.12 85 LEU A N 1
ATOM 691 C CA . LEU A 1 85 ? -5.119 3.562 -1.197 1.00 91.12 85 LEU A CA 1
ATOM 692 C C . LEU A 1 85 ? -6.220 2.739 -1.870 1.00 91.12 85 LEU A C 1
ATOM 694 O O . LEU A 1 85 ? -7.329 2.641 -1.347 1.00 91.12 85 LEU A O 1
ATOM 698 N N . TYR A 1 86 ? -5.902 2.071 -2.981 1.00 89.88 86 TYR A N 1
ATOM 699 C CA . TYR A 1 86 ? -6.851 1.211 -3.684 1.00 89.88 86 TYR A CA 1
ATOM 700 C C . TYR A 1 86 ? -7.439 0.154 -2.747 1.00 89.88 86 TYR A C 1
ATOM 702 O O . TYR A 1 86 ? -8.657 -0.035 -2.677 1.00 89.88 86 TYR A O 1
ATOM 710 N N . VAL A 1 87 ? -6.571 -0.520 -1.993 1.00 90.69 87 VAL A N 1
ATOM 711 C CA . VAL A 1 87 ? -6.971 -1.570 -1.059 1.00 90.69 87 VAL A CA 1
ATOM 712 C C . VAL A 1 87 ? -7.825 -1.018 0.081 1.00 90.69 87 VAL A C 1
ATOM 714 O O . VAL A 1 87 ? -8.811 -1.646 0.489 1.00 90.69 87 VAL A O 1
ATOM 717 N N . TRP A 1 88 ? -7.462 0.153 0.596 1.00 92.56 88 TRP A N 1
ATOM 718 C CA . TRP A 1 88 ? -8.215 0.821 1.644 1.00 92.56 88 TRP A CA 1
ATOM 719 C C . TRP A 1 88 ? -9.636 1.163 1.188 1.00 92.56 88 TRP A C 1
ATOM 721 O O . TRP A 1 88 ? -10.604 0.767 1.842 1.00 92.56 88 TRP A O 1
ATOM 731 N N . ASP A 1 89 ? -9.773 1.798 0.027 1.00 92.88 89 ASP A N 1
ATOM 732 C CA . ASP A 1 89 ? -11.055 2.268 -0.500 1.00 92.88 89 ASP A CA 1
ATOM 733 C C . ASP A 1 89 ? -11.996 1.122 -0.902 1.00 92.88 89 ASP A C 1
ATOM 735 O O . ASP A 1 89 ? -13.214 1.208 -0.715 1.00 92.88 89 ASP A O 1
ATOM 739 N N . HIS A 1 90 ? -11.450 0.017 -1.414 1.00 92.44 90 HIS A N 1
ATOM 740 C CA . HIS A 1 90 ? -12.261 -1.080 -1.945 1.00 92.44 90 HIS A CA 1
ATOM 741 C C . HIS A 1 90 ? -12.547 -2.190 -0.931 1.00 92.44 90 HIS A C 1
ATOM 743 O O . HIS A 1 90 ? -13.590 -2.836 -1.029 1.00 92.44 90 HIS A O 1
ATOM 749 N N . PHE A 1 91 ? -11.661 -2.421 0.045 1.00 92.62 91 PHE A N 1
ATOM 750 C CA . PHE A 1 91 ? -11.792 -3.556 0.965 1.00 92.62 91 PHE A CA 1
ATOM 751 C C . PHE A 1 91 ? -11.870 -3.136 2.429 1.00 92.62 91 PHE A C 1
ATOM 753 O O . PHE A 1 91 ? -12.795 -3.546 3.132 1.00 92.62 91 PHE A O 1
ATOM 760 N N . VAL A 1 92 ? -10.912 -2.338 2.910 1.00 93.56 92 VAL A N 1
ATOM 761 C CA . VAL A 1 92 ? -10.793 -2.062 4.352 1.00 93.56 92 VAL A CA 1
ATOM 762 C C . VAL A 1 92 ? -11.887 -1.112 4.830 1.00 93.56 92 VAL A C 1
ATOM 764 O O . VAL A 1 92 ? -12.545 -1.404 5.827 1.00 93.56 92 VAL A O 1
ATOM 767 N N . SER A 1 93 ? -12.143 -0.026 4.097 1.00 94.06 93 SER A N 1
ATOM 768 C CA . SER A 1 93 ? -13.165 0.976 4.437 1.00 94.06 93 SER A CA 1
ATOM 769 C C . SER A 1 93 ? -14.591 0.406 4.437 1.00 94.06 93 SER A C 1
ATOM 771 O O . SER A 1 93 ? -15.460 0.880 5.169 1.00 94.06 93 SER A O 1
ATOM 773 N N . GLN A 1 94 ? -14.826 -0.646 3.649 1.00 94.12 94 GLN A N 1
ATOM 774 C CA . GLN A 1 94 ? -16.116 -1.332 3.530 1.00 94.12 94 GLN A CA 1
ATOM 775 C C . GLN A 1 94 ? -16.269 -2.487 4.532 1.00 94.12 94 GLN A C 1
ATOM 777 O O . GLN A 1 94 ? -17.343 -3.089 4.642 1.00 94.12 94 GLN A O 1
ATOM 782 N N . ALA A 1 95 ? -15.209 -2.825 5.273 1.00 92.19 95 ALA A N 1
ATOM 783 C CA . ALA A 1 95 ? -15.245 -3.902 6.245 1.00 92.19 95 ALA A CA 1
ATOM 784 C C . ALA A 1 95 ? -16.112 -3.531 7.459 1.00 92.19 95 ALA A C 1
ATOM 786 O O . ALA A 1 95 ? -16.125 -2.403 7.941 1.00 92.19 95 ALA A O 1
ATOM 787 N N . LYS A 1 96 ? -16.777 -4.530 8.055 1.00 91.81 96 LYS A N 1
ATOM 788 C CA . LYS A 1 96 ? -17.505 -4.368 9.333 1.00 91.81 96 LYS A CA 1
ATOM 789 C C . LYS A 1 96 ? -16.571 -4.246 10.550 1.00 91.81 96 LYS A C 1
ATOM 791 O O . LYS A 1 96 ? -17.043 -4.256 11.690 1.00 91.81 96 LYS A O 1
ATOM 796 N N . ALA A 1 97 ? -15.258 -4.217 10.323 1.00 90.31 97 ALA A N 1
ATOM 797 C CA . ALA A 1 97 ? -14.251 -4.185 11.368 1.00 90.31 97 ALA A CA 1
ATOM 798 C C . ALA A 1 97 ? -14.301 -2.842 12.106 1.00 90.31 97 ALA A C 1
ATOM 800 O O . ALA A 1 97 ? -14.260 -1.781 11.495 1.00 90.31 97 ALA A O 1
ATOM 801 N N . LYS A 1 98 ? -14.384 -2.895 13.438 1.00 90.88 98 LYS A N 1
ATOM 802 C CA . LYS A 1 98 ? -14.346 -1.689 14.284 1.00 90.88 98 LYS A CA 1
ATOM 803 C C . LYS A 1 98 ? -12.924 -1.232 14.591 1.00 90.88 98 LYS A C 1
ATOM 805 O O . LYS A 1 98 ? -12.704 -0.055 14.834 1.00 90.88 98 LYS A O 1
ATOM 810 N N . ASN A 1 99 ? -11.989 -2.178 14.611 1.00 92.06 99 ASN A N 1
ATOM 811 C CA . A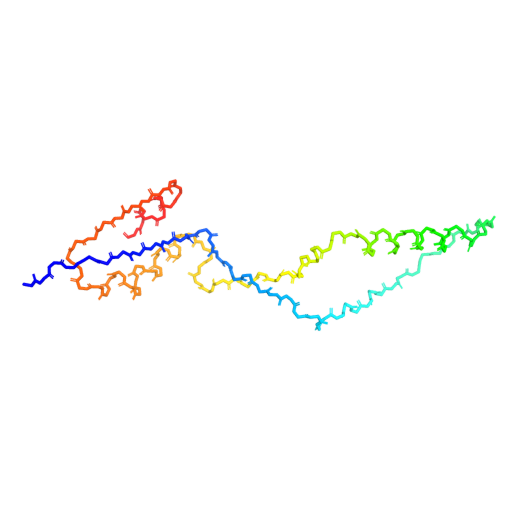SN A 1 99 ? -10.584 -1.946 14.902 1.00 92.06 99 ASN A CA 1
ATOM 812 C C . ASN A 1 99 ? -9.766 -2.493 13.735 1.00 92.06 99 ASN A C 1
ATOM 814 O O . ASN A 1 99 ? -9.951 -3.649 13.351 1.00 92.06 99 ASN A O 1
ATOM 818 N N . VAL A 1 100 ? -8.873 -1.669 13.198 1.00 93.69 100 VAL A N 1
ATOM 819 C CA . VAL A 1 100 ? -7.960 -2.038 12.115 1.00 93.69 100 VAL A CA 1
ATOM 820 C C . VAL A 1 100 ? -6.537 -1.883 12.631 1.00 93.69 100 VAL A C 1
ATOM 822 O O . VAL A 1 100 ? -6.191 -0.852 13.203 1.00 93.69 100 VAL A O 1
ATOM 825 N N . PHE A 1 101 ? -5.724 -2.918 12.441 1.00 93.81 101 PHE A N 1
ATOM 826 C CA . PHE A 1 101 ? -4.307 -2.910 12.785 1.00 93.81 101 PHE A CA 1
ATOM 827 C C . PHE A 1 101 ? -3.492 -3.020 11.502 1.00 93.81 101 PHE A C 1
ATOM 829 O O . PHE A 1 101 ? -3.731 -3.915 10.693 1.00 93.81 101 PHE A O 1
ATOM 836 N N . ILE A 1 102 ? -2.524 -2.124 11.335 1.00 92.88 102 ILE A N 1
ATOM 837 C CA . ILE A 1 102 ? -1.599 -2.130 10.203 1.00 92.88 102 ILE A CA 1
ATOM 838 C C . ILE A 1 102 ? -0.255 -2.642 10.715 1.00 92.88 102 ILE A C 1
ATOM 840 O O . ILE A 1 102 ? 0.329 -2.072 11.635 1.00 92.88 102 ILE A O 1
ATOM 844 N N . MET A 1 103 ? 0.226 -3.734 10.125 1.00 92.75 103 MET A N 1
ATOM 845 C CA . MET A 1 103 ? 1.565 -4.261 10.362 1.00 92.75 103 MET A CA 1
ATOM 846 C C . MET A 1 103 ? 2.366 -4.079 9.081 1.00 92.75 103 MET A C 1
ATOM 848 O O . MET A 1 103 ? 2.056 -4.692 8.063 1.00 92.75 103 MET A O 1
ATOM 852 N N . ALA A 1 104 ? 3.379 -3.221 9.133 1.00 91.00 104 ALA A N 1
ATOM 853 C CA . ALA A 1 104 ? 4.147 -2.839 7.961 1.00 91.00 104 ALA A CA 1
ATOM 854 C C . ALA A 1 104 ? 5.648 -3.047 8.179 1.00 91.00 104 ALA A C 1
ATOM 856 O O . ALA A 1 104 ? 6.148 -2.985 9.304 1.00 91.00 104 ALA A O 1
ATOM 857 N N . HIS A 1 105 ? 6.366 -3.288 7.083 1.00 89.06 105 HIS A N 1
ATOM 858 C CA . HIS A 1 105 ? 7.808 -3.497 7.075 1.00 89.06 105 HIS A CA 1
ATOM 859 C C . HIS A 1 105 ? 8.479 -2.546 6.078 1.00 89.06 105 HIS A C 1
ATOM 861 O O . HIS A 1 105 ? 8.057 -2.449 4.925 1.00 89.06 105 HIS A O 1
ATOM 867 N N . SER A 1 106 ? 9.563 -1.891 6.506 1.00 88.88 106 SER A N 1
ATOM 868 C CA . SER A 1 106 ? 10.362 -0.982 5.671 1.00 88.88 106 SER A CA 1
ATOM 869 C C . SER A 1 106 ? 9.501 0.104 4.991 1.00 88.88 106 SER A C 1
ATOM 871 O O . SER A 1 106 ? 8.648 0.699 5.650 1.00 88.88 106 SER A O 1
ATOM 873 N N . TYR A 1 107 ? 9.712 0.361 3.693 1.00 87.56 107 TYR A N 1
ATOM 874 C CA . TYR A 1 107 ? 8.982 1.368 2.913 1.00 87.56 107 TYR A CA 1
ATOM 875 C C . TYR A 1 107 ? 7.466 1.162 2.940 1.00 87.56 107 TYR A C 1
ATOM 877 O O . TYR A 1 107 ? 6.724 2.136 2.931 1.00 87.56 107 TYR A O 1
ATOM 885 N N . GLY A 1 108 ? 7.001 -0.081 3.107 1.00 87.12 108 GLY A N 1
ATOM 886 C CA . GLY A 1 108 ? 5.575 -0.363 3.234 1.00 87.12 108 GLY A CA 1
ATOM 887 C C . GLY A 1 108 ? 4.915 0.360 4.409 1.00 87.12 108 GLY A C 1
ATOM 888 O O . GLY A 1 108 ? 3.715 0.566 4.366 1.00 87.12 108 GLY A O 1
ATOM 889 N N . GLY A 1 109 ? 5.664 0.768 5.443 1.00 89.06 109 GLY A N 1
ATOM 890 C CA . GLY A 1 109 ? 5.127 1.603 6.524 1.00 89.06 109 GLY A CA 1
ATOM 891 C C . GLY A 1 109 ? 4.947 3.069 6.130 1.00 89.06 109 GLY A C 1
ATOM 892 O O . GLY A 1 109 ? 4.001 3.704 6.587 1.00 89.06 109 GLY A O 1
ATOM 893 N N . LEU A 1 110 ? 5.818 3.594 5.261 1.00 89.31 110 LEU A N 1
ATOM 894 C CA . LEU A 1 110 ? 5.706 4.960 4.742 1.00 89.31 110 LEU A CA 1
ATOM 895 C C . LEU A 1 110 ? 4.482 5.111 3.836 1.00 89.31 110 LEU A C 1
ATOM 897 O O . LEU A 1 110 ? 3.819 6.141 3.894 1.00 89.31 110 LEU A O 1
ATOM 901 N N . SER A 1 111 ? 4.122 4.061 3.095 1.00 89.81 111 SER A N 1
ATOM 902 C CA . SER A 1 111 ? 2.949 4.050 2.214 1.00 89.81 111 SER A CA 1
ATOM 903 C C . SER A 1 111 ? 1.608 4.250 2.941 1.00 89.81 111 SER A C 1
ATOM 905 O O . SER A 1 111 ? 0.612 4.533 2.288 1.00 89.81 111 SER A O 1
ATOM 907 N N . PHE A 1 112 ? 1.563 4.117 4.274 1.00 89.81 112 PHE A N 1
ATOM 908 C CA . PHE A 1 112 ? 0.364 4.355 5.093 1.00 89.81 112 PHE A CA 1
ATOM 909 C C . PHE A 1 112 ? 0.367 5.706 5.826 1.00 89.81 112 PHE A C 1
ATOM 911 O O . PHE A 1 112 ? -0.574 5.992 6.559 1.00 89.81 112 PHE A O 1
ATOM 918 N N . VAL A 1 113 ? 1.413 6.529 5.689 1.00 86.81 113 VAL A N 1
ATOM 919 C CA . VAL A 1 113 ? 1.507 7.810 6.418 1.00 86.81 113 VAL A CA 1
ATOM 920 C C . VAL A 1 113 ? 0.456 8.815 5.941 1.00 86.81 113 VAL A C 1
ATOM 922 O O . VAL A 1 113 ? -0.036 9.601 6.747 1.00 86.81 113 VAL A O 1
ATOM 925 N N . GLU A 1 114 ? 0.106 8.773 4.656 1.00 81.06 114 GLU A N 1
ATOM 926 C CA . GLU A 1 114 ? -0.872 9.670 4.021 1.00 81.06 114 GLU A CA 1
ATOM 927 C C . GLU A 1 114 ? -2.242 9.006 3.788 1.00 81.06 114 GLU A C 1
ATOM 929 O O . GLU A 1 114 ? -3.027 9.498 2.979 1.00 81.06 114 GLU A O 1
ATOM 934 N N . LEU A 1 115 ? -2.513 7.887 4.474 1.00 81.88 115 LEU A N 1
ATOM 935 C CA . LEU A 1 115 ? -3.782 7.156 4.384 1.00 81.88 115 LEU A CA 1
ATOM 936 C C . LEU A 1 115 ? -4.960 7.921 5.009 1.00 81.88 115 LEU A C 1
ATOM 938 O O . LEU A 1 115 ? -4.788 8.468 6.125 1.00 81.88 115 LEU A O 1
#

InterPro domains:
  IPR048263 Arb2 [PTHR21357] (1-115)
  IPR053858 Arb2 domain [PF22749] (2-114)

Secondary structure (DSSP, 8-state):
-----------TT--EEEEE--S--PPPPPP-PPPP-------TTHHHHHHHHHHHHHHTS-SS--PPEEEEEPTT-SSHHHHHHHHIIIIITTS--S-------THHHHTTTT-

Foldseek 3Di:
DPDDDDDDDDDLPQQWDKAQDDPPDDDDDDDDDDDDDDDDDDDDPVVVVVVVVVVVVVVVPDPPPVRPIDIHGHPQSPGSLSVVVVCCVPPVVPDPDPDDDDDADDCNVVSPPVD

Radius of gyration: 27.17 Å; chains: 1; bounding box: 61×36×69 Å

Sequence (115 aa):
MEEGYGVMVLNPNENYLEVEKSAMSSPLPSPTEPSDEPAEKRDRKDDKEGKKKREFYEKYRNPQKETETERIPIRENSSSEEHVLYVWDHFVSQAKAKNVFIMAHSYGGLSFVEL